Protein AF-A0A531LIR9-F1 (afdb_monomer)

Secondary structure (DSSP, 8-state):
----HIIIIIGGGTT-TT----TTEEEEEEEEETTEEEEEEEEETTEEEEEE-SS------HHHHHHHH-

Mean predicted aligned error: 2.86 Å

Solvent-accessible surface area (backbone atoms only — not comparable to full-atom values): 4553 Å² total; per-residue (Å²): 136,87,86,45,70,54,67,72,58,44,60,81,48,62,83,40,90,91,56,84,86,75,80,72,51,49,77,70,38,67,36,64,58,87,94,42,57,44,27,35,33,27,33,44,86,95,44,78,48,74,51,78,30,95,74,68,81,86,85,80,53,52,91,66,47,36,67,75,51,105

pLDDT: mean 96.46, std 3.76, range [69.31, 98.38]

Structure (mmCIF, N/CA/C/O backbone):
data_AF-A0A531LIR9-F1
#
_entry.id   AF-A0A531LIR9-F1
#
loop_
_atom_site.group_PDB
_atom_site.id
_atom_site.type_symbol
_atom_site.label_atom_id
_atom_site.label_alt_id
_atom_site.label_comp_id
_atom_site.label_asym_id
_atom_site.label_entity_id
_atom_site.label_seq_id
_atom_site.pdbx_PDB_ins_code
_atom_site.Cartn_x
_atom_site.Cartn_y
_atom_site.Cartn_z
_atom_site.occupancy
_atom_site.B_iso_or_equiv
_atom_site.auth_seq_id
_atom_site.auth_comp_id
_atom_site.auth_asym_id
_atom_site.auth_atom_id
_atom_site.pdbx_PDB_model_num
ATOM 1 N N . GLU A 1 1 ? 28.662 -7.142 -10.088 1.00 69.31 1 GLU A N 1
ATOM 2 C CA . GLU A 1 1 ? 27.239 -6.929 -10.437 1.00 69.31 1 GLU A CA 1
ATOM 3 C C . GLU A 1 1 ? 26.446 -6.609 -9.168 1.00 69.31 1 GLU A C 1
ATOM 5 O O . GLU A 1 1 ? 26.818 -7.101 -8.108 1.00 69.31 1 GLU A O 1
ATOM 10 N N . ARG A 1 2 ? 25.422 -5.745 -9.224 1.00 85.56 2 ARG A N 1
ATOM 11 C CA . ARG A 1 2 ?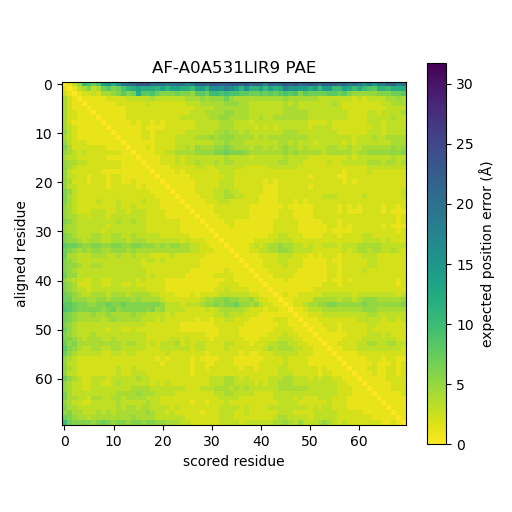 24.630 -5.352 -8.042 1.00 85.56 2 ARG A CA 1
ATOM 12 C C . ARG A 1 2 ? 23.419 -6.272 -7.886 1.00 85.56 2 ARG A C 1
ATOM 14 O O . ARG A 1 2 ? 22.490 -6.188 -8.682 1.00 85.56 2 ARG A O 1
ATOM 21 N N . CYS A 1 3 ? 23.371 -7.048 -6.806 1.00 91.56 3 CYS A N 1
ATOM 22 C CA . CYS A 1 3 ? 22.185 -7.816 -6.427 1.00 91.56 3 CYS A CA 1
ATOM 23 C C . CYS A 1 3 ? 21.358 -7.035 -5.394 1.00 91.56 3 CYS A C 1
ATOM 25 O O . CYS A 1 3 ? 21.757 -6.890 -4.242 1.00 91.56 3 CYS A O 1
ATOM 27 N N . SER A 1 4 ? 20.225 -6.474 -5.818 1.00 96.69 4 SER A N 1
ATOM 28 C CA . SER A 1 4 ? 19.287 -5.780 -4.921 1.00 96.69 4 SER A CA 1
ATOM 29 C C . SER A 1 4 ? 18.128 -6.691 -4.525 1.00 96.69 4 SER A C 1
ATOM 31 O O . SER A 1 4 ? 17.835 -7.645 -5.239 1.00 96.69 4 SER A O 1
ATOM 33 N N . ALA A 1 5 ? 17.404 -6.361 -3.451 1.00 95.81 5 ALA A N 1
ATOM 34 C CA . ALA A 1 5 ? 16.209 -7.112 -3.059 1.00 95.81 5 ALA A CA 1
ATOM 35 C C . ALA A 1 5 ? 15.152 -7.182 -4.183 1.00 95.81 5 ALA A C 1
ATOM 37 O O . ALA A 1 5 ? 14.515 -8.216 -4.368 1.00 95.81 5 ALA A O 1
ATOM 38 N N . ALA A 1 6 ? 15.007 -6.118 -4.983 1.00 95.62 6 ALA A N 1
ATOM 39 C CA . ALA A 1 6 ? 14.114 -6.127 -6.140 1.00 95.62 6 ALA A CA 1
ATOM 40 C C . ALA A 1 6 ? 14.569 -7.136 -7.209 1.00 95.62 6 ALA A C 1
ATOM 42 O O . ALA A 1 6 ? 13.757 -7.919 -7.695 1.00 95.62 6 ALA A O 1
ATOM 43 N N . ALA A 1 7 ? 15.868 -7.162 -7.523 1.00 96.44 7 ALA A N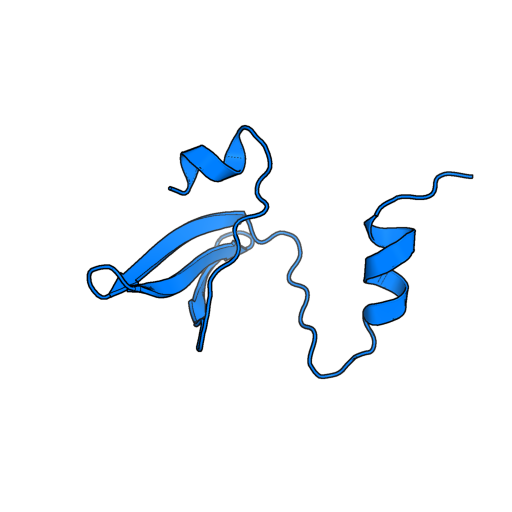 1
ATOM 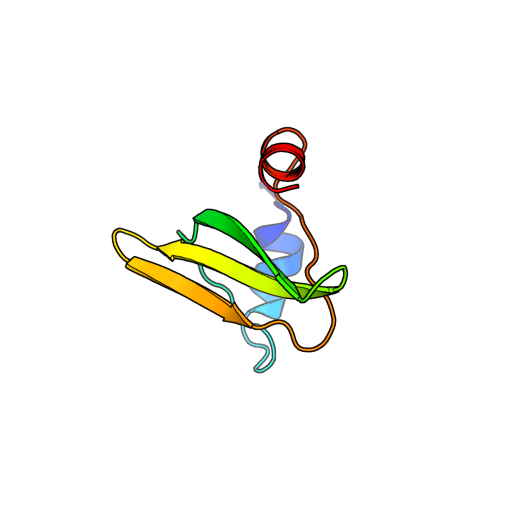44 C CA . ALA A 1 7 ? 16.428 -8.102 -8.493 1.00 96.44 7 ALA A CA 1
ATOM 45 C C . ALA A 1 7 ? 16.352 -9.559 -8.006 1.00 96.44 7 ALA A C 1
ATOM 47 O O . ALA A 1 7 ? 15.988 -10.437 -8.780 1.00 96.44 7 ALA A O 1
ATOM 48 N N . ALA A 1 8 ? 16.657 -9.802 -6.728 1.00 97.06 8 ALA A N 1
ATOM 49 C CA . ALA A 1 8 ? 16.701 -11.142 -6.150 1.00 97.06 8 ALA A CA 1
ATOM 50 C C . ALA A 1 8 ? 15.311 -11.747 -5.899 1.00 97.06 8 ALA A C 1
ATOM 52 O O . ALA A 1 8 ? 15.112 -12.934 -6.134 1.00 97.06 8 ALA A O 1
ATOM 53 N N . TYR A 1 9 ? 14.352 -10.948 -5.414 1.00 96.81 9 TYR A N 1
ATOM 54 C CA . TYR A 1 9 ? 13.071 -11.463 -4.913 1.00 96.81 9 TYR A CA 1
ATOM 55 C C . TYR A 1 9 ? 11.858 -10.993 -5.712 1.00 96.81 9 TYR A C 1
ATOM 57 O O . TYR A 1 9 ? 10.934 -11.777 -5.928 1.00 96.81 9 TYR A O 1
ATOM 65 N N . LEU A 1 10 ? 11.830 -9.727 -6.142 1.00 96.94 10 LEU A N 1
ATOM 66 C CA . LEU A 1 10 ? 10.642 -9.162 -6.784 1.00 96.94 10 LEU A CA 1
ATOM 67 C C . LEU A 1 10 ? 10.554 -9.542 -8.261 1.00 96.94 10 LEU A C 1
ATOM 69 O O . LEU A 1 10 ? 9.558 -10.135 -8.663 1.00 96.94 10 LEU A O 1
ATOM 73 N N . 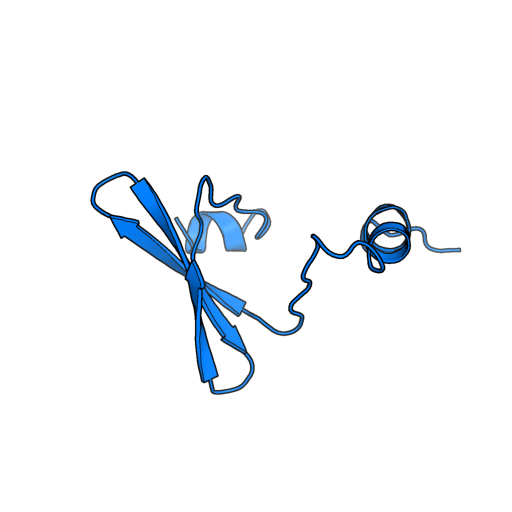HIS A 1 11 ? 11.575 -9.226 -9.063 1.00 95.81 11 HIS A N 1
ATOM 74 C CA . HIS A 1 11 ? 11.547 -9.443 -10.515 1.00 95.81 11 HIS A CA 1
ATOM 75 C C . HIS A 1 11 ? 11.222 -10.897 -10.902 1.00 95.81 11 HIS A C 1
ATOM 77 O O . HIS A 1 11 ? 10.359 -11.079 -11.762 1.00 95.81 11 HIS A O 1
ATOM 83 N N . PRO A 1 12 ? 11.782 -11.935 -10.243 1.00 96.94 12 PRO A N 1
ATOM 84 C CA . PRO A 1 12 ? 11.424 -13.322 -10.550 1.00 96.94 12 PRO A CA 1
ATOM 85 C C . PRO A 1 12 ? 9.964 -13.678 -10.224 1.00 96.94 12 PRO A C 1
ATOM 87 O O . PRO A 1 12 ? 9.422 -14.631 -10.777 1.00 96.94 12 PRO A O 1
ATOM 90 N N . ALA A 1 13 ? 9.315 -12.937 -9.322 1.00 97.88 13 ALA A N 1
ATOM 91 C CA . ALA A 1 13 ? 7.942 -13.180 -8.884 1.00 97.88 13 ALA A CA 1
ATOM 92 C C . ALA A 1 13 ? 6.894 -12.317 -9.612 1.00 97.88 13 ALA A C 1
ATOM 94 O O . ALA A 1 13 ? 5.700 -12.546 -9.423 1.00 97.88 13 ALA A O 1
ATOM 95 N N . MET A 1 14 ? 7.302 -11.345 -10.440 1.00 97.06 14 MET A N 1
ATOM 96 C CA . MET A 1 14 ? 6.393 -10.361 -11.053 1.00 97.06 14 MET A CA 1
ATOM 97 C C . MET A 1 14 ? 5.348 -10.958 -12.005 1.00 97.06 14 MET A C 1
ATOM 99 O O . MET A 1 14 ? 4.319 -10.330 -12.224 1.00 97.06 14 MET A O 1
ATOM 103 N N . SER A 1 15 ? 5.579 -12.150 -12.560 1.00 96.38 15 SER A N 1
ATOM 104 C CA . SER A 1 15 ? 4.624 -12.827 -13.451 1.00 96.38 15 SER A CA 1
ATOM 105 C C . SER A 1 15 ? 3.471 -13.518 -12.716 1.00 96.38 15 SER A C 1
ATOM 107 O O . SER A 1 15 ? 2.542 -14.013 -13.355 1.00 96.38 15 SER A O 1
ATOM 109 N N . ARG A 1 16 ? 3.511 -13.591 -11.379 1.00 98.38 16 ARG A N 1
ATOM 110 C CA . ARG A 1 16 ? 2.486 -14.283 -10.594 1.00 98.38 16 ARG A CA 1
ATOM 111 C C . ARG A 1 16 ? 1.159 -13.511 -10.635 1.00 98.38 16 ARG A C 1
ATOM 113 O O . ARG A 1 16 ? 1.141 -12.335 -10.280 1.00 98.38 16 ARG A O 1
ATOM 120 N N . PRO A 1 17 ? 0.027 -14.164 -10.956 1.00 97.81 17 PRO A N 1
ATOM 121 C CA . PRO A 1 17 ? -1.260 -13.479 -11.119 1.00 97.81 17 PRO A CA 1
ATOM 122 C C . PRO A 1 17 ? -1.832 -12.924 -9.807 1.00 97.81 17 PRO A C 1
ATOM 124 O O . PRO A 1 17 ? -2.701 -12.061 -9.821 1.00 97.81 17 PRO A O 1
ATOM 127 N N . ASN A 1 18 ? -1.353 -13.412 -8.662 1.00 97.75 18 ASN A N 1
ATOM 128 C CA . ASN A 1 18 ? -1.760 -12.961 -7.334 1.00 97.75 18 ASN A CA 1
ATOM 129 C C . ASN A 1 18 ? -0.846 -11.870 -6.747 1.00 97.75 18 ASN A C 1
ATOM 131 O O . ASN A 1 18 ? -0.995 -11.531 -5.574 1.00 97.75 18 ASN A O 1
ATOM 135 N N . LEU A 1 19 ? 0.105 -11.340 -7.524 1.00 98.06 19 LEU A N 1
ATOM 136 C CA . LEU A 1 19 ? 0.967 -10.233 -7.124 1.00 98.06 19 LEU A CA 1
ATOM 137 C C . LEU A 1 19 ? 0.634 -8.994 -7.953 1.00 98.06 19 LEU A C 1
ATOM 139 O O . LEU A 1 19 ? 0.627 -9.020 -9.178 1.00 98.06 19 LEU A O 1
ATOM 143 N N . THR A 1 20 ? 0.404 -7.874 -7.277 1.00 97.69 20 THR A N 1
ATOM 144 C CA . THR A 1 20 ? 0.242 -6.570 -7.921 1.00 97.69 20 THR A CA 1
ATOM 145 C C . THR A 1 20 ? 1.284 -5.616 -7.363 1.00 97.69 20 THR A C 1
ATOM 147 O O . THR A 1 20 ? 1.398 -5.459 -6.149 1.00 97.69 20 THR A O 1
ATOM 150 N N . VAL A 1 21 ? 2.045 -4.971 -8.247 1.00 97.19 21 VAL A N 1
ATOM 151 C CA . VAL A 1 21 ? 3.073 -3.992 -7.878 1.00 97.19 21 VAL A CA 1
ATOM 152 C C . VAL A 1 21 ? 2.662 -2.633 -8.421 1.00 97.19 21 VAL A C 1
ATOM 154 O O . VAL A 1 21 ? 2.494 -2.465 -9.627 1.00 97.19 21 VAL A O 1
ATOM 157 N N . ILE A 1 22 ? 2.517 -1.652 -7.532 1.00 96.69 22 ILE A N 1
ATOM 158 C CA . ILE A 1 22 ? 2.180 -0.277 -7.905 1.00 96.69 22 ILE A CA 1
ATOM 159 C C . ILE A 1 22 ? 3.370 0.613 -7.554 1.00 96.69 22 ILE A C 1
ATOM 161 O O . ILE A 1 22 ? 3.615 0.919 -6.390 1.00 96.69 22 ILE A O 1
ATOM 165 N N . THR A 1 23 ? 4.130 1.022 -8.566 1.00 96.94 23 THR A N 1
ATOM 166 C CA . THR A 1 23 ? 5.247 1.959 -8.400 1.00 96.94 23 THR A CA 1
ATOM 167 C C . THR A 1 23 ? 4.756 3.408 -8.401 1.00 96.94 23 THR A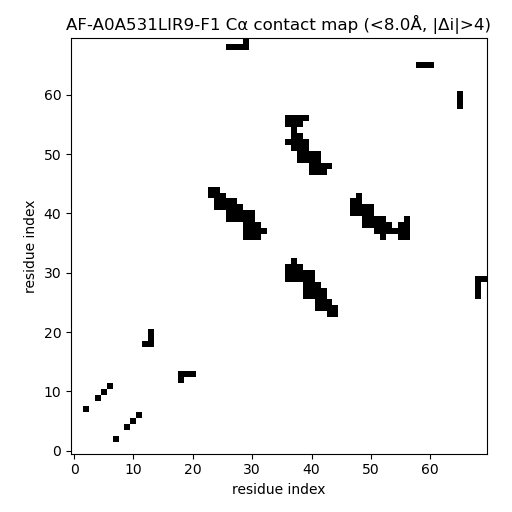 C 1
ATOM 169 O O . THR A 1 23 ? 3.674 3.722 -8.908 1.00 96.94 23 THR A O 1
ATOM 172 N N . GLY A 1 24 ? 5.543 4.304 -7.795 1.00 96.69 24 GLY A N 1
ATOM 173 C CA . GLY A 1 24 ? 5.183 5.722 -7.671 1.00 96.69 24 GLY A CA 1
ATOM 174 C C . GLY A 1 24 ? 3.944 5.978 -6.802 1.00 96.69 24 GLY A C 1
ATOM 175 O O . GLY A 1 24 ? 3.319 7.027 -6.934 1.00 96.69 24 GLY A O 1
ATOM 176 N N . ALA A 1 25 ? 3.574 5.016 -5.952 1.00 98.00 25 ALA A N 1
ATOM 177 C CA . ALA A 1 25 ? 2.459 5.095 -5.018 1.00 98.00 25 ALA A CA 1
ATOM 178 C C . ALA A 1 25 ? 2.980 5.405 -3.609 1.00 98.00 25 ALA A C 1
ATOM 180 O O . ALA A 1 25 ? 3.481 4.526 -2.911 1.00 98.00 25 ALA A O 1
ATOM 181 N N . HIS A 1 26 ? 2.880 6.664 -3.193 1.00 97.56 26 HIS A N 1
ATOM 182 C CA . HIS A 1 26 ? 3.274 7.089 -1.855 1.00 97.56 26 HIS A CA 1
ATOM 183 C C . HIS A 1 26 ? 2.155 6.748 -0.865 1.00 97.56 26 HIS A C 1
ATOM 185 O O . HIS A 1 26 ? 1.051 7.269 -1.002 1.00 97.56 26 HIS A O 1
ATOM 191 N N . ALA A 1 27 ? 2.422 5.890 0.118 1.00 97.88 27 ALA A N 1
ATOM 192 C CA . ALA A 1 27 ? 1.474 5.543 1.178 1.00 97.88 27 ALA A CA 1
ATOM 193 C C . ALA A 1 27 ? 1.263 6.727 2.136 1.00 97.88 27 ALA A C 1
ATOM 195 O O . ALA A 1 27 ? 2.238 7.249 2.662 1.00 97.88 27 ALA A O 1
ATOM 196 N N . THR A 1 28 ? 0.019 7.154 2.361 1.00 97.69 28 THR A N 1
ATOM 197 C CA . THR A 1 28 ? -0.278 8.388 3.116 1.00 97.69 28 THR A CA 1
ATOM 198 C C . THR A 1 28 ? -1.056 8.168 4.410 1.00 97.69 28 THR A C 1
ATOM 200 O O . THR A 1 28 ? -0.950 8.996 5.305 1.00 97.69 28 THR A O 1
ATOM 203 N N . ALA A 1 29 ? -1.863 7.107 4.513 1.00 97.88 29 ALA A N 1
ATOM 204 C CA . ALA A 1 29 ? -2.612 6.790 5.733 1.00 97.88 29 ALA A CA 1
ATOM 205 C C . ALA A 1 29 ? -3.088 5.333 5.745 1.00 97.88 29 ALA A C 1
ATOM 207 O O . ALA A 1 29 ? -3.552 4.827 4.718 1.00 97.88 29 ALA A O 1
ATOM 208 N N . ILE A 1 30 ? -3.054 4.680 6.907 1.00 98.12 30 ILE A N 1
ATOM 209 C CA . ILE A 1 30 ? -3.734 3.395 7.122 1.00 98.12 30 ILE A CA 1
ATOM 210 C C . ILE A 1 30 ? -5.235 3.660 7.266 1.00 98.12 30 ILE A C 1
ATOM 212 O O . ILE A 1 30 ? -5.655 4.565 7.984 1.00 98.12 30 ILE A O 1
ATOM 216 N N . VAL A 1 31 ? -6.057 2.871 6.578 1.00 98.06 31 VAL A N 1
ATOM 217 C CA . VAL A 1 31 ? -7.512 2.917 6.745 1.00 98.06 31 VAL A CA 1
ATOM 218 C C . VAL A 1 31 ? -7.881 1.976 7.882 1.00 98.06 31 VAL A C 1
ATOM 220 O O . VAL A 1 31 ? -7.628 0.772 7.799 1.00 98.06 31 VAL A O 1
ATOM 223 N N . LEU A 1 32 ? -8.461 2.533 8.943 1.00 97.81 32 LEU A N 1
ATOM 224 C CA . LEU A 1 32 ? -8.869 1.803 10.138 1.00 97.81 32 LEU A CA 1
ATOM 225 C C . LEU A 1 32 ? -10.395 1.723 10.236 1.00 97.81 32 LEU A C 1
ATOM 227 O O . LEU A 1 32 ? -11.102 2.681 9.937 1.00 97.81 32 LEU A O 1
ATOM 231 N N . ASP A 1 33 ? -10.875 0.575 10.697 1.00 97.00 33 ASP A N 1
ATOM 232 C CA . ASP A 1 33 ? -12.217 0.362 11.228 1.00 97.00 33 ASP A CA 1
ATOM 233 C C . ASP A 1 33 ? -12.072 -0.000 12.713 1.00 97.00 33 ASP A C 1
ATOM 235 O O . ASP A 1 33 ? -11.666 -1.112 13.077 1.00 97.00 33 ASP A O 1
ATOM 239 N N . GLY A 1 34 ? -12.252 1.000 13.579 1.00 96.50 34 GLY A N 1
ATOM 240 C CA . GLY A 1 34 ? -11.876 0.917 14.988 1.00 96.50 34 GLY A CA 1
ATOM 241 C C . GLY A 1 34 ? -10.389 0.587 15.153 1.00 96.5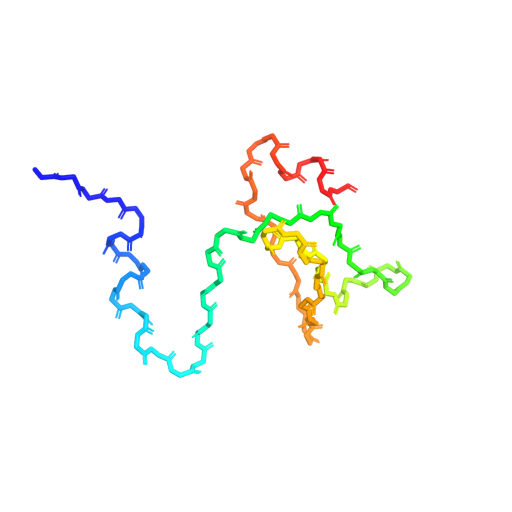0 34 GLY A C 1
ATOM 242 O O . GLY A 1 34 ? -9.522 1.387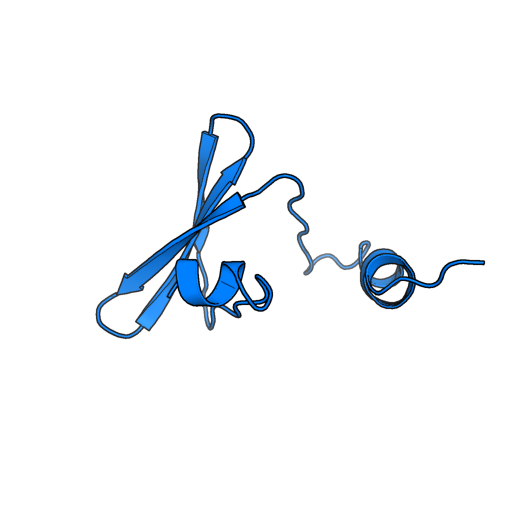 14.813 1.00 96.50 34 GLY A O 1
ATOM 243 N N . ARG A 1 35 ? -10.090 -0.610 15.674 1.00 95.88 35 ARG A N 1
ATOM 244 C CA . ARG A 1 35 ? -8.712 -1.111 15.857 1.00 95.88 35 ARG A CA 1
ATOM 245 C C . ARG A 1 35 ? -8.219 -2.008 14.717 1.00 95.88 35 ARG A C 1
ATOM 247 O O . ARG A 1 35 ? -7.103 -2.516 14.787 1.00 95.88 35 ARG A O 1
ATOM 254 N N . ARG A 1 36 ? -9.036 -2.252 13.689 1.00 97.50 36 ARG A N 1
ATOM 255 C CA . ARG A 1 36 ? -8.700 -3.143 12.573 1.00 97.50 36 ARG A CA 1
ATOM 256 C C . ARG A 1 36 ? -8.244 -2.338 11.362 1.00 97.50 36 ARG A C 1
ATOM 258 O O . ARG A 1 36 ? -8.988 -1.502 10.865 1.00 97.50 36 ARG A O 1
ATOM 265 N N . ALA A 1 37 ? -7.067 -2.650 10.825 1.00 97.94 37 ALA A N 1
ATOM 266 C CA . ALA A 1 37 ? -6.652 -2.138 9.522 1.00 97.94 37 ALA A CA 1
ATOM 267 C C . ALA A 1 37 ? -7.456 -2.809 8.397 1.00 97.94 37 ALA A C 1
ATOM 269 O O . ALA A 1 37 ? -7.468 -4.033 8.268 1.00 97.94 37 ALA A O 1
ATOM 270 N N . THR A 1 38 ? -8.138 -2.003 7.585 1.00 98.31 38 THR A N 1
ATOM 271 C CA . THR A 1 38 ? -8.990 -2.444 6.468 1.00 98.31 38 THR A CA 1
ATOM 272 C C . THR A 1 38 ? -8.454 -2.010 5.106 1.00 98.31 38 THR A C 1
ATOM 274 O O . THR A 1 38 ? -8.998 -2.398 4.069 1.00 98.31 38 THR A O 1
ATOM 277 N N . GLY A 1 39 ? -7.366 -1.242 5.074 1.00 98.12 39 GLY A N 1
ATOM 278 C CA . GLY A 1 39 ? -6.705 -0.835 3.842 1.00 98.12 39 GLY A CA 1
ATOM 279 C C . GLY A 1 39 ? -5.631 0.224 4.049 1.00 98.12 39 GLY A C 1
ATOM 280 O O . GLY A 1 39 ? -5.225 0.521 5.171 1.00 98.12 39 GLY A O 1
ATOM 281 N N . LEU A 1 40 ? -5.190 0.808 2.942 1.00 98.00 40 LEU A N 1
ATOM 282 C CA . LEU A 1 40 ? -4.176 1.853 2.889 1.00 98.00 40 LEU A CA 1
ATOM 283 C C . LEU A 1 40 ? -4.554 2.882 1.822 1.00 98.00 40 LEU A C 1
ATOM 285 O O . LEU A 1 40 ? -4.858 2.520 0.682 1.00 98.00 40 LEU A O 1
ATOM 289 N N . ARG A 1 41 ? -4.492 4.167 2.170 1.00 98.31 41 ARG A N 1
ATOM 290 C CA . ARG A 1 41 ? -4.534 5.261 1.203 1.00 98.31 41 ARG A CA 1
ATOM 291 C C . ARG A 1 41 ? -3.140 5.497 0.639 1.00 98.31 41 ARG A C 1
ATOM 293 O O . ARG A 1 41 ? -2.158 5.540 1.382 1.00 98.31 41 ARG A O 1
ATOM 300 N N . TYR A 1 42 ? -3.063 5.681 -0.669 1.00 98.38 42 TYR A N 1
ATOM 301 C CA . TYR A 1 42 ? -1.840 6.075 -1.343 1.00 98.38 42 TYR A CA 1
ATOM 302 C C . TYR A 1 42 ? -2.115 7.137 -2.404 1.00 98.38 42 TYR A C 1
ATOM 304 O O . TYR A 1 42 ? -3.206 7.216 -2.972 1.00 98.38 42 TYR A O 1
ATOM 312 N N . ARG A 1 43 ? -1.092 7.931 -2.704 1.00 98.25 43 ARG A N 1
ATOM 313 C CA . ARG A 1 43 ? -1.094 8.905 -3.789 1.00 98.25 43 ARG A CA 1
ATOM 314 C C . ARG A 1 43 ? -0.207 8.417 -4.924 1.00 98.25 43 ARG A C 1
ATOM 316 O O . ARG A 1 43 ? 0.967 8.124 -4.704 1.00 98.25 43 ARG A O 1
ATOM 323 N N . LYS A 1 44 ? -0.747 8.360 -6.141 1.00 97.25 44 LYS A N 1
ATOM 324 C CA . LYS A 1 44 ? -0.001 8.062 -7.370 1.00 97.25 44 LYS A CA 1
ATOM 325 C C . LYS A 1 44 ? -0.121 9.251 -8.317 1.00 97.25 44 LYS A C 1
ATOM 327 O O . LYS A 1 44 ? -1.194 9.522 -8.850 1.00 97.25 44 LYS A O 1
ATOM 332 N N . GLY A 1 45 ? 0.973 9.990 -8.491 1.00 95.38 45 GLY A N 1
ATOM 333 C CA . GLY A 1 45 ? 0.930 11.296 -9.155 1.00 95.38 45 GLY A CA 1
ATOM 334 C C . GLY A 1 45 ? 0.047 12.278 -8.376 1.00 95.38 45 GLY A C 1
ATOM 335 O O . GLY A 1 45 ? 0.309 12.536 -7.198 1.00 95.38 45 GLY A O 1
ATOM 336 N N . ASN A 1 46 ? -1.011 12.776 -9.021 1.00 95.56 46 ASN A N 1
ATOM 337 C CA . ASN A 1 46 ? -1.987 13.700 -8.426 1.00 95.56 46 ASN A CA 1
ATOM 338 C C . ASN A 1 46 ? -3.283 13.012 -7.970 1.00 95.56 46 ASN A C 1
ATOM 340 O O . ASN A 1 46 ? -4.212 13.686 -7.538 1.00 95.56 46 ASN A O 1
ATOM 344 N N . THR A 1 47 ? -3.362 11.685 -8.066 1.00 96.56 47 THR A N 1
ATOM 345 C CA . THR A 1 47 ? -4.564 10.934 -7.697 1.00 96.56 47 THR A CA 1
ATOM 346 C C . THR A 1 47 ? -4.362 10.234 -6.364 1.00 96.56 47 THR A C 1
ATOM 348 O O . THR A 1 47 ? -3.373 9.521 -6.173 1.00 96.56 47 THR A O 1
ATOM 351 N N . GLU A 1 48 ? -5.320 10.405 -5.457 1.00 97.44 48 GLU A N 1
ATOM 352 C CA . GLU A 1 48 ? -5.443 9.570 -4.266 1.00 97.44 48 GLU A CA 1
ATOM 353 C C . GLU A 1 48 ? -6.300 8.339 -4.563 1.00 97.44 48 GLU A C 1
ATOM 355 O O . GLU A 1 48 ? -7.313 8.412 -5.259 1.00 97.44 48 GLU A O 1
ATOM 360 N N . ALA A 1 49 ? -5.892 7.199 -4.021 1.00 97.62 49 ALA A N 1
ATOM 361 C CA . ALA A 1 49 ? -6.607 5.939 -4.132 1.00 97.62 49 ALA A CA 1
ATOM 362 C C . ALA A 1 49 ? -6.502 5.148 -2.824 1.00 97.62 49 ALA A C 1
ATOM 364 O O . ALA A 1 49 ? -5.642 5.408 -1.979 1.00 97.62 49 ALA A O 1
ATOM 365 N N . VAL A 1 50 ? -7.389 4.166 -2.660 1.00 98.06 50 VAL A N 1
ATOM 366 C CA . VAL A 1 50 ? -7.411 3.276 -1.495 1.00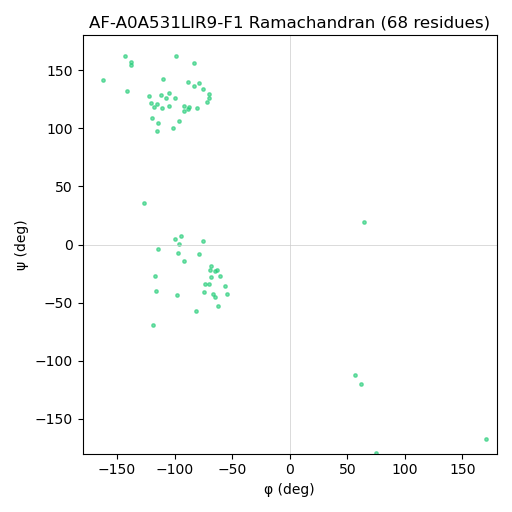 98.06 50 VAL A CA 1
ATOM 367 C C . VAL A 1 50 ? -7.240 1.835 -1.953 1.00 98.06 50 VAL A C 1
ATOM 369 O O . VAL A 1 50 ? -8.055 1.315 -2.715 1.00 98.06 50 VAL A O 1
ATOM 372 N N . ALA A 1 51 ? -6.206 1.172 -1.443 1.00 97.88 51 ALA A N 1
ATOM 373 C CA . ALA A 1 51 ? -6.054 -0.272 -1.530 1.00 97.88 51 ALA A CA 1
ATOM 374 C C . ALA A 1 51 ? -6.761 -0.916 -0.331 1.00 97.88 51 ALA A C 1
ATOM 376 O O . ALA A 1 51 ? -6.380 -0.681 0.815 1.00 97.88 51 ALA A O 1
ATOM 377 N N . LYS A 1 52 ? -7.801 -1.720 -0.579 1.00 98.19 52 LYS A N 1
ATOM 378 C CA . LYS A 1 52 ? -8.501 -2.459 0.484 1.00 98.19 52 LYS A CA 1
ATOM 379 C C . LYS A 1 52 ? -7.704 -3.703 0.875 1.00 98.19 52 LYS A C 1
ATOM 381 O O . LYS A 1 52 ? -7.213 -4.422 0.009 1.00 98.19 52 LYS A O 1
ATOM 386 N N . ALA A 1 53 ? -7.631 -3.980 2.171 1.00 98.00 53 ALA A N 1
ATOM 387 C CA . ALA A 1 53 ? -6.977 -5.153 2.730 1.00 98.00 53 ALA A CA 1
ATOM 388 C C . ALA A 1 53 ? -8.020 -6.101 3.333 1.00 98.00 53 ALA A C 1
ATOM 390 O O . ALA A 1 53 ? -8.716 -5.767 4.292 1.00 98.00 53 ALA A O 1
ATOM 391 N N . GLY A 1 54 ? -8.122 -7.312 2.778 1.00 96.62 54 GLY A N 1
ATOM 392 C CA . GLY A 1 54 ? -9.027 -8.336 3.309 1.00 96.62 54 GLY A CA 1
ATOM 393 C C . GLY A 1 54 ? -8.568 -8.897 4.658 1.00 96.62 54 GLY A C 1
ATOM 394 O O . GLY A 1 54 ? -9.399 -9.209 5.510 1.00 96.62 54 GLY A O 1
ATOM 395 N N . ARG A 1 55 ? -7.248 -8.991 4.867 1.00 96.75 55 ARG A N 1
ATOM 396 C CA . ARG A 1 55 ? -6.641 -9.604 6.057 1.00 96.75 55 ARG A CA 1
ATOM 397 C C . ARG A 1 55 ? -5.792 -8.612 6.840 1.00 96.75 55 ARG A C 1
ATOM 399 O O . ARG A 1 55 ? -6.199 -8.207 7.921 1.00 96.75 55 ARG A O 1
ATOM 406 N N . GLU A 1 56 ? -4.660 -8.213 6.269 1.00 97.75 56 GLU A N 1
ATOM 407 C CA . GLU A 1 56 ? -3.619 -7.462 6.970 1.00 97.75 56 GLU A CA 1
ATOM 408 C C . GLU A 1 56 ? -3.050 -6.340 6.102 1.00 97.75 56 GLU A C 1
ATOM 410 O O . GLU A 1 56 ? -3.093 -6.396 4.871 1.00 97.75 56 GLU A O 1
ATOM 415 N N . VAL A 1 57 ? -2.478 -5.342 6.771 1.00 97.94 57 VAL A N 1
ATOM 416 C CA . VAL A 1 57 ? -1.647 -4.298 6.172 1.00 97.94 57 VAL A CA 1
ATOM 417 C C . VAL A 1 57 ? -0.258 -4.425 6.795 1.00 97.94 57 VAL A C 1
ATOM 419 O O . VAL A 1 57 ? -0.116 -4.285 8.007 1.00 97.94 57 VAL A O 1
ATOM 422 N N . ILE A 1 58 ? 0.759 -4.698 5.975 1.00 97.88 58 ILE A N 1
ATOM 423 C CA . ILE A 1 58 ? 2.150 -4.849 6.424 1.00 97.88 58 ILE A CA 1
ATOM 424 C C . ILE A 1 58 ? 2.923 -3.588 6.032 1.00 97.88 58 ILE A C 1
ATOM 426 O O . ILE A 1 58 ? 3.021 -3.261 4.848 1.00 97.88 58 ILE A O 1
ATOM 430 N N . ILE A 1 59 ? 3.466 -2.870 7.019 1.00 97.25 59 ILE A N 1
ATOM 431 C CA . ILE A 1 59 ? 4.193 -1.616 6.790 1.00 97.25 59 ILE A CA 1
ATOM 432 C C . ILE A 1 59 ? 5.686 -1.892 6.618 1.00 97.25 59 ILE A C 1
ATOM 434 O O . ILE A 1 59 ? 6.363 -2.369 7.526 1.00 97.25 59 ILE A O 1
ATOM 438 N N . CYS A 1 60 ? 6.211 -1.537 5.446 1.00 96.75 60 CYS A N 1
ATOM 439 C CA . CYS A 1 60 ? 7.625 -1.687 5.094 1.00 96.75 60 CYS A CA 1
ATOM 440 C C . CYS A 1 60 ? 8.235 -0.359 4.607 1.00 96.75 60 CYS A C 1
ATOM 442 O O . CYS A 1 60 ? 9.071 -0.350 3.708 1.00 96.75 60 CYS A O 1
ATOM 444 N N . GLY A 1 61 ? 7.810 0.772 5.184 1.00 95.44 61 GLY A N 1
ATOM 445 C CA . GLY A 1 61 ? 8.253 2.125 4.806 1.00 95.44 61 GLY A CA 1
ATOM 446 C C . GLY A 1 61 ? 9.663 2.506 5.281 1.00 95.44 61 GLY A C 1
ATOM 447 O O . GLY A 1 61 ? 10.095 3.640 5.079 1.00 95.44 61 GLY A O 1
ATOM 448 N N . GLY A 1 62 ? 10.383 1.581 5.920 1.00 96.81 62 GLY A N 1
ATOM 449 C CA . GLY A 1 62 ? 11.693 1.828 6.524 1.00 96.81 62 GLY A CA 1
ATOM 450 C C . GLY A 1 62 ? 11.619 2.625 7.832 1.00 96.81 62 GLY A C 1
ATOM 451 O O . GLY A 1 62 ? 10.543 2.988 8.300 1.00 96.81 62 GLY A O 1
ATOM 452 N N . ALA A 1 63 ? 1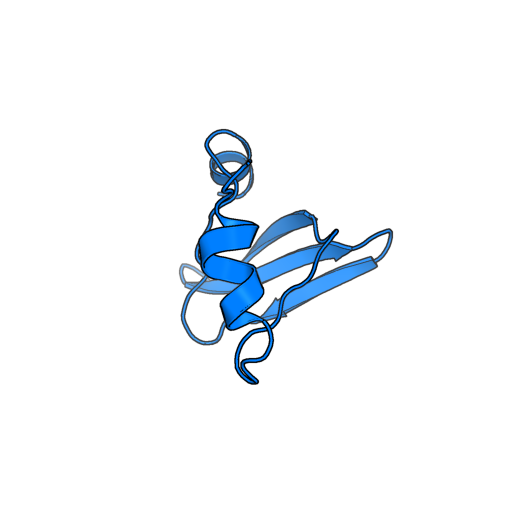2.781 2.904 8.428 1.00 97.62 63 ALA A N 1
ATOM 453 C CA . ALA A 1 63 ? 12.881 3.482 9.774 1.00 97.62 63 ALA A CA 1
ATOM 454 C C . ALA A 1 63 ? 12.207 4.858 9.933 1.00 97.62 63 ALA A C 1
ATOM 456 O O . ALA A 1 63 ? 11.764 5.187 11.026 1.00 97.62 63 ALA A O 1
ATOM 457 N N . PHE A 1 64 ? 12.106 5.641 8.856 1.00 96.25 64 PHE A N 1
ATOM 458 C CA . PHE A 1 64 ? 11.459 6.956 8.873 1.00 96.25 64 PHE A CA 1
ATOM 459 C C . PHE A 1 64 ? 10.012 6.910 8.376 1.00 96.25 64 PHE A C 1
ATOM 461 O O . PHE A 1 64 ? 9.130 7.501 8.990 1.00 96.25 64 PHE A O 1
ATOM 468 N N . GLY A 1 65 ? 9.751 6.185 7.283 1.00 96.19 65 GLY A N 1
ATOM 469 C CA . GLY A 1 65 ? 8.420 6.141 6.677 1.00 96.19 65 GLY A CA 1
ATOM 470 C C . GLY A 1 65 ? 7.415 5.317 7.481 1.00 96.19 65 GLY A C 1
ATOM 471 O O . GLY A 1 65 ? 6.241 5.668 7.525 1.00 96.19 65 GLY A O 1
ATOM 472 N N . SER A 1 66 ? 7.858 4.244 8.145 1.00 97.19 66 SER A N 1
ATOM 473 C CA . SER A 1 66 ? 6.973 3.417 8.972 1.00 97.19 66 SER A CA 1
ATOM 474 C C . SER A 1 66 ? 6.362 4.181 10.157 1.00 97.19 66 SER A C 1
ATOM 476 O O . SER A 1 66 ? 5.139 4.168 10.252 1.00 97.19 66 SER A O 1
ATOM 478 N N . PRO A 1 67 ? 7.129 4.867 11.035 1.00 96.88 67 PRO A N 1
ATOM 479 C CA . PRO A 1 67 ? 6.536 5.604 12.154 1.00 96.88 67 PRO A CA 1
ATOM 480 C C . PRO A 1 67 ? 5.739 6.839 11.724 1.00 96.88 67 PRO A C 1
ATOM 482 O O . PRO A 1 67 ? 4.885 7.274 12.473 1.00 96.88 67 PRO A O 1
ATOM 485 N N . GLN A 1 68 ? 5.984 7.406 10.539 1.00 96.50 68 GLN A N 1
ATOM 486 C CA . GLN A 1 68 ? 5.159 8.504 10.023 1.00 96.50 68 GLN A CA 1
ATOM 487 C C . GLN A 1 68 ? 3.737 8.046 9.654 1.00 96.50 68 GLN A C 1
ATOM 489 O O . GLN A 1 68 ? 2.806 8.848 9.642 1.00 96.50 68 GLN A O 1
ATOM 494 N N . LEU A 1 69 ? 3.590 6.774 9.285 1.00 94.75 69 LEU A N 1
ATOM 495 C CA . LEU A 1 69 ? 2.337 6.199 8.805 1.00 94.75 69 LEU A CA 1
ATOM 496 C C . LEU A 1 69 ? 1.493 5.568 9.929 1.00 94.75 69 LEU A C 1
ATOM 498 O O . LEU A 1 69 ? 0.324 5.253 9.695 1.00 94.75 69 LEU A O 1
ATOM 502 N N . LEU A 1 70 ? 2.099 5.358 11.101 1.00 91.38 70 LEU A N 1
ATOM 503 C CA . LEU A 1 70 ? 1.488 4.816 12.319 1.00 91.38 70 LEU A CA 1
ATOM 504 C C . LEU A 1 70 ? 1.056 5.949 13.252 1.00 91.38 70 LEU A C 1
ATOM 506 O O . LEU A 1 70 ? -0.017 5.786 13.872 1.00 91.38 70 LEU A O 1
#

Radius of gyration: 13.97 Å; Cα contacts (8 Å, |Δi|>4): 82; chains: 1; bounding box: 40×28×29 Å

Foldseek 3Di:
DDDDCCNPPPPVCVPPPPDDDDPQWAWDEFDDDDPDGQWTWTDRPNDIDTDGDPHDDDDDLPPPSRVNHD

Nearest PDB structures (foldseek):
  8rpf-assembly1_A  TM=9.694E-01  e=5.196E-02  Sphingobacterium daejeonense
  8b7s-assembly1_A  TM=9.701E-01  e=2.907E-01  Novosphingobium sp. B 225
  4udp-assembly1_A  TM=9.667E-01  e=5.638E-01  Methylovorus sp. MP688
  4udq-assembly1_A  TM=9.617E-01  e=6.437E-01  Methylovorus sp. MP688
  5j60-assembly2_A  TM=8.144E-01  e=6.984E+00  Gloeobacter violaceus PCC 7421

Sequence (70 aa):
ERCSAAAAYLHPAMSRPNLTVITGAHATAIVLDGRRATGLRYRKGNTEAVAKAGREVIICGGAFGSPQLL